Protein AF-A0A060YV82-F1 (afdb_monomer)

Radius of gyration: 26.13 Å; Cα contacts (8 Å, |Δi|>4): 133; chains: 1; bounding box: 34×72×114 Å

Structure (mmCIF, N/CA/C/O backbone):
data_AF-A0A060YV82-F1
#
_entry.id   AF-A0A060YV82-F1
#
loop_
_atom_site.group_PDB
_atom_site.id
_atom_site.type_symbol
_atom_site.label_atom_id
_atom_site.label_alt_id
_atom_site.label_comp_id
_atom_site.label_asym_id
_atom_site.label_entity_id
_atom_site.label_seq_id
_atom_site.pdbx_PDB_ins_code
_atom_site.Cartn_x
_atom_site.Cartn_y
_atom_site.Cartn_z
_atom_site.occupancy
_atom_site.B_iso_or_equiv
_atom_site.auth_seq_id
_atom_site.auth_comp_id
_atom_site.auth_asym_id
_atom_site.auth_atom_id
_atom_site.pdbx_PDB_model_num
ATOM 1 N N . THR A 1 1 ? -8.211 1.443 68.848 1.00 38.50 1 THR A N 1
ATOM 2 C CA . THR A 1 1 ? -7.419 1.007 67.686 1.00 38.50 1 THR A CA 1
ATOM 3 C C . THR A 1 1 ? -8.422 0.581 66.649 1.00 38.50 1 THR A C 1
ATOM 5 O O . THR A 1 1 ? -9.062 -0.439 66.841 1.00 38.50 1 THR A O 1
ATOM 8 N N . GLU A 1 2 ? -8.699 1.459 65.693 1.00 41.16 2 GLU A N 1
ATOM 9 C CA . GLU A 1 2 ? -9.772 1.312 64.707 1.00 41.16 2 GLU A CA 1
ATOM 10 C C . GLU A 1 2 ? -9.089 1.335 63.337 1.00 41.16 2 GLU A C 1
ATOM 12 O O . GLU A 1 2 ? -8.518 2.349 62.942 1.00 41.16 2 GLU A O 1
ATOM 17 N N . GLU A 1 3 ? -9.013 0.170 62.697 1.00 48.97 3 GLU A N 1
ATOM 18 C CA . GLU A 1 3 ? -8.462 -0.014 61.352 1.00 48.97 3 GLU A CA 1
ATOM 19 C C . GLU A 1 3 ? -9.619 0.070 60.343 1.00 48.97 3 GLU A C 1
ATOM 21 O O . GLU A 1 3 ? -10.612 -0.638 60.528 1.00 48.97 3 GLU A O 1
ATOM 26 N N . PRO A 1 4 ? -9.548 0.909 59.291 1.00 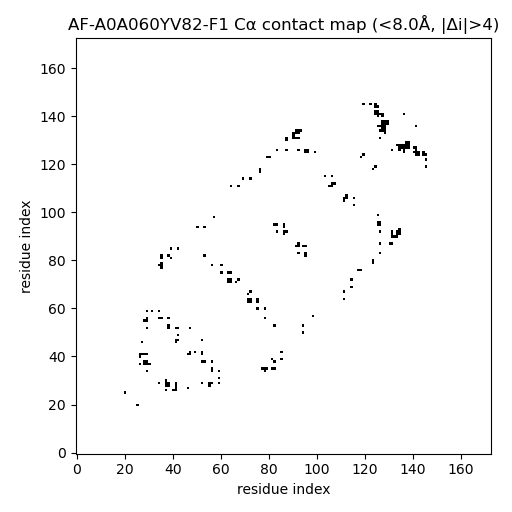48.66 4 PRO A N 1
ATOM 27 C CA . PRO A 1 4 ? -10.628 1.005 58.323 1.00 48.66 4 PRO A CA 1
ATOM 28 C C . PRO A 1 4 ? -10.460 0.008 57.165 1.00 48.66 4 PRO A C 1
ATOM 30 O O . PRO A 1 4 ? -9.455 -0.008 56.457 1.00 48.66 4 PRO A O 1
ATOM 33 N N . ASP A 1 5 ? -11.506 -0.799 56.996 1.00 45.31 5 ASP A N 1
ATOM 34 C CA . ASP A 1 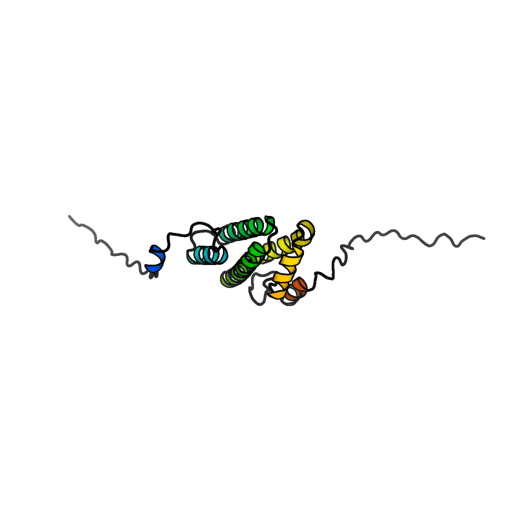5 ? -12.110 -1.321 55.765 1.00 45.31 5 ASP A CA 1
ATOM 35 C C . ASP A 1 5 ? -11.320 -1.188 54.443 1.00 45.31 5 ASP A C 1
ATOM 37 O O . ASP A 1 5 ? -11.336 -0.162 53.754 1.00 45.31 5 ASP A O 1
ATOM 41 N N . ALA A 1 6 ? -10.732 -2.305 54.006 1.00 48.28 6 ALA A N 1
ATOM 42 C CA . ALA A 1 6 ? -10.259 -2.487 52.639 1.00 48.28 6 ALA A CA 1
ATOM 43 C C . ALA A 1 6 ? -11.451 -2.739 51.692 1.00 48.28 6 ALA A C 1
ATOM 45 O O . ALA A 1 6 ? -11.898 -3.873 51.498 1.00 48.28 6 ALA A O 1
ATOM 46 N N . LYS A 1 7 ? -11.960 -1.668 51.069 1.00 55.47 7 LYS A N 1
ATOM 47 C CA . LYS A 1 7 ? -12.899 -1.751 49.939 1.00 55.47 7 LYS A CA 1
ATOM 48 C C . LYS A 1 7 ? -12.248 -2.503 48.773 1.00 55.47 7 LYS A C 1
ATOM 50 O O . LYS A 1 7 ? -11.360 -1.985 48.102 1.00 55.47 7 LYS A O 1
ATOM 55 N N . LYS A 1 8 ? -12.726 -3.723 48.513 1.00 50.25 8 LYS A N 1
ATOM 56 C CA . LYS A 1 8 ? -12.417 -4.504 47.308 1.00 50.25 8 LYS A CA 1
ATOM 57 C C . LYS A 1 8 ? -12.919 -3.756 46.069 1.00 50.25 8 LYS A C 1
ATOM 59 O O . LYS A 1 8 ? -14.127 -3.650 45.862 1.00 50.25 8 LYS A O 1
ATOM 64 N N . ALA A 1 9 ? -11.995 -3.264 45.249 1.00 44.75 9 ALA A N 1
ATOM 65 C CA . ALA A 1 9 ? -12.288 -2.824 43.894 1.00 44.75 9 ALA A CA 1
ATOM 66 C C . ALA A 1 9 ? -12.594 -4.061 43.035 1.00 44.75 9 ALA A C 1
ATOM 68 O O . ALA A 1 9 ? -11.739 -4.924 42.846 1.00 44.75 9 ALA A O 1
ATOM 69 N N . LYS A 1 10 ? -13.837 -4.161 42.559 1.00 49.59 10 LYS A N 1
ATOM 70 C CA . LYS A 1 10 ? -14.191 -4.999 41.414 1.00 49.59 10 LYS A CA 1
ATOM 71 C C . LYS A 1 10 ? -13.698 -4.263 40.172 1.00 49.59 10 LYS A C 1
ATOM 73 O O . LYS A 1 10 ? -14.306 -3.265 39.797 1.00 49.59 10 LYS A O 1
ATOM 78 N N . VAL A 1 11 ? -12.588 -4.712 39.598 1.00 44.72 11 VAL A N 1
ATOM 79 C CA . VAL A 1 11 ? -12.236 -4.381 38.216 1.00 44.72 11 VAL A CA 1
ATOM 80 C C . VAL A 1 11 ? -12.749 -5.544 37.385 1.00 44.72 11 VAL A C 1
ATOM 82 O O . VAL A 1 11 ? -12.206 -6.645 37.415 1.00 44.72 11 VAL A O 1
ATOM 85 N N . ASP A 1 12 ? -13.909 -5.288 36.801 1.00 44.28 12 ASP A N 1
ATOM 86 C CA . ASP A 1 12 ? -14.558 -6.076 35.770 1.00 44.28 12 ASP A CA 1
ATOM 87 C C . ASP A 1 12 ? -13.980 -5.549 34.452 1.00 44.28 12 ASP A C 1
ATOM 89 O O . ASP A 1 12 ? -14.428 -4.533 33.930 1.00 44.28 12 ASP A O 1
ATOM 93 N N . GLU A 1 13 ? -12.884 -6.150 34.000 1.00 46.88 13 GLU A N 1
ATOM 94 C CA . GLU A 1 13 ? -12.371 -5.968 32.646 1.00 46.88 13 GLU A CA 1
ATOM 95 C C . GLU A 1 13 ? -12.144 -7.372 32.097 1.00 46.88 13 GLU A C 1
ATOM 97 O O . GLU A 1 13 ? -11.142 -8.033 32.371 1.00 46.88 13 GLU A O 1
ATOM 102 N N . GLU A 1 14 ? -13.156 -7.857 31.381 1.00 45.12 14 GLU A N 1
ATOM 103 C CA . GLU A 1 14 ? -13.083 -9.011 30.492 1.00 45.12 14 GLU A CA 1
ATOM 104 C C . GLU A 1 14 ? -12.138 -8.675 29.323 1.00 45.12 14 GLU A C 1
ATOM 106 O O . GLU A 1 14 ? -12.543 -8.514 28.174 1.00 45.12 14 GLU A O 1
ATOM 111 N N . GLU A 1 15 ? -10.849 -8.513 29.617 1.00 53.00 15 GLU A N 1
ATOM 112 C CA . GLU A 1 15 ? -9.813 -8.617 28.603 1.00 53.00 15 GLU A CA 1
ATOM 113 C C . GLU A 1 15 ? -9.645 -10.109 28.305 1.00 53.00 15 GLU A C 1
ATOM 115 O O . GLU A 1 15 ? -9.013 -10.856 29.054 1.00 53.00 15 GLU A O 1
ATOM 120 N N . ASP A 1 16 ? -10.281 -10.550 27.220 1.00 46.56 16 ASP A N 1
ATOM 121 C CA . ASP A 1 16 ? -10.124 -11.865 26.596 1.00 46.56 16 ASP A CA 1
ATOM 122 C C . ASP A 1 16 ? -8.659 -12.058 26.139 1.00 46.56 16 ASP A C 1
ATOM 124 O O . ASP A 1 16 ? -8.313 -12.014 24.954 1.00 46.56 16 ASP A O 1
ATOM 128 N N . PHE A 1 17 ? -7.746 -12.243 27.096 1.00 47.03 17 PHE A N 1
ATOM 129 C CA . PHE A 1 17 ? -6.367 -12.634 26.842 1.00 47.03 17 PHE A CA 1
ATOM 130 C C . PHE A 1 17 ? -6.366 -14.092 26.395 1.00 47.03 17 PHE A C 1
ATOM 132 O O . PHE A 1 17 ? -6.269 -15.032 27.187 1.00 47.03 17 PHE A O 1
ATOM 139 N N . ASN A 1 18 ? -6.492 -14.283 25.087 1.00 56.88 18 ASN A N 1
ATOM 140 C CA . ASN A 1 18 ? -6.363 -15.585 24.464 1.00 56.88 18 ASN A CA 1
ATOM 141 C C . ASN A 1 18 ? -4.928 -16.094 24.691 1.00 56.88 18 ASN A C 1
ATOM 143 O O . ASN A 1 18 ? -3.985 -15.632 24.056 1.00 56.88 18 ASN A O 1
ATOM 147 N N . LEU A 1 19 ? -4.748 -17.059 25.599 1.00 49.22 19 LEU A N 1
ATOM 148 C CA . LEU A 1 19 ? -3.452 -17.684 25.918 1.00 49.22 19 LEU A CA 1
ATOM 149 C C . LEU A 1 19 ? -2.750 -18.283 24.676 1.00 49.22 19 LEU A C 1
ATOM 151 O O . LEU A 1 19 ? -1.540 -18.495 24.697 1.00 49.22 19 LEU A O 1
ATOM 155 N N . ALA A 1 20 ? -3.483 -18.497 23.576 1.00 52.06 20 ALA A N 1
ATOM 156 C CA . ALA A 1 20 ? -2.936 -18.881 22.276 1.00 52.06 20 ALA A CA 1
ATOM 157 C C . ALA A 1 20 ? -2.008 -17.814 21.646 1.00 52.06 20 ALA A C 1
ATOM 159 O O . ALA A 1 20 ? -1.102 -18.179 20.898 1.00 52.06 20 ALA A O 1
ATOM 160 N N . ASP A 1 21 ? -2.171 -16.528 21.983 1.00 51.81 21 ASP A N 1
ATOM 161 C CA . ASP A 1 21 ? -1.297 -15.437 21.514 1.00 51.81 21 ASP A CA 1
ATOM 162 C C . ASP A 1 21 ? 0.058 -15.391 22.259 1.00 51.81 21 ASP A C 1
ATOM 164 O O . ASP A 1 21 ? 0.988 -14.732 21.807 1.00 51.81 21 ASP A O 1
ATOM 168 N N . ILE A 1 22 ? 0.226 -16.115 23.377 1.00 54.53 22 ILE A N 1
ATOM 169 C CA . ILE A 1 22 ? 1.490 -16.122 24.147 1.00 54.53 22 ILE A CA 1
ATOM 170 C C . ILE A 1 22 ? 2.534 -17.073 23.529 1.00 54.53 22 ILE A C 1
ATOM 172 O O . ILE A 1 22 ? 3.737 -16.904 23.736 1.00 54.53 22 ILE A O 1
ATOM 176 N N . THR A 1 23 ? 2.101 -18.064 22.744 1.00 49.94 23 THR A N 1
ATOM 177 C CA . THR A 1 23 ? 2.997 -19.049 22.110 1.00 49.94 23 THR A CA 1
ATOM 178 C C . THR A 1 23 ? 3.539 -18.624 20.744 1.00 49.94 23 THR A C 1
ATOM 180 O O . THR A 1 23 ? 4.545 -19.174 20.296 1.00 49.94 23 THR A O 1
ATOM 183 N N . GLU A 1 24 ? 2.930 -17.629 20.100 1.00 54.75 24 GLU A N 1
ATOM 184 C CA . GLU A 1 24 ? 3.446 -17.006 18.880 1.00 54.75 24 GLU A CA 1
ATOM 185 C C . GLU A 1 24 ? 4.195 -15.742 19.308 1.00 54.75 24 GLU A C 1
ATOM 187 O O . GLU A 1 24 ? 3.576 -14.727 19.600 1.00 54.75 24 GLU A O 1
ATOM 192 N N . GLY A 1 25 ? 5.521 -15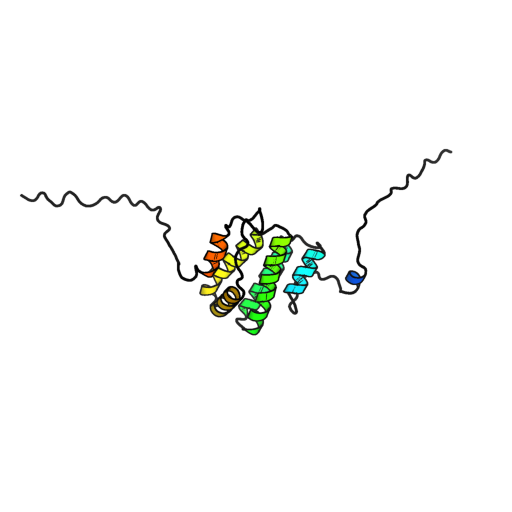.838 19.477 1.00 54.47 25 GLY A N 1
ATOM 193 C CA . GLY A 1 25 ? 6.346 -14.762 20.039 1.00 54.47 25 GLY A CA 1
ATOM 194 C C . GLY A 1 25 ? 5.928 -13.379 19.533 1.00 54.47 25 GLY A C 1
ATOM 195 O O . GLY A 1 25 ? 5.759 -13.200 18.330 1.00 54.47 25 GLY A O 1
ATOM 196 N N . SER A 1 26 ? 5.724 -12.438 20.464 1.00 60.28 26 SER A N 1
ATOM 197 C CA . SER A 1 26 ? 5.128 -11.126 20.187 1.00 60.28 26 SER A CA 1
ATOM 198 C C . SER A 1 26 ? 5.763 -10.483 18.951 1.00 60.28 26 SER A C 1
ATOM 200 O O . SER A 1 26 ? 6.941 -10.116 18.964 1.00 60.28 26 SER A O 1
ATOM 202 N N . ILE A 1 27 ? 5.001 -10.423 17.856 1.00 64.06 27 ILE A N 1
ATOM 203 C CA . ILE A 1 27 ? 5.445 -9.832 16.597 1.00 64.06 27 ILE A CA 1
ATOM 204 C C . ILE A 1 27 ? 5.538 -8.329 16.833 1.00 64.06 27 ILE A C 1
ATOM 206 O O . ILE A 1 27 ? 4.529 -7.660 17.011 1.00 64.06 27 ILE A O 1
ATOM 210 N N . THR A 1 28 ? 6.754 -7.792 16.859 1.00 69.25 28 THR A N 1
ATOM 211 C CA . THR A 1 28 ? 7.002 -6.360 17.099 1.00 69.25 28 THR A CA 1
ATOM 212 C C . THR A 1 28 ? 7.252 -5.570 15.816 1.00 69.25 28 THR A C 1
ATOM 214 O O . THR A 1 28 ? 7.266 -4.341 15.852 1.00 69.25 28 THR A O 1
ATOM 217 N N . GLN A 1 29 ? 7.442 -6.253 14.681 1.00 73.50 29 GLN A N 1
ATOM 218 C CA . GLN A 1 29 ? 7.750 -5.626 13.397 1.00 73.50 29 GLN A CA 1
ATOM 219 C C . GLN A 1 29 ? 7.243 -6.460 12.215 1.00 73.50 29 GLN A C 1
ATOM 221 O O . GLN A 1 29 ? 7.223 -7.688 12.280 1.00 73.50 29 GLN A O 1
ATOM 226 N N . VAL A 1 30 ? 6.905 -5.794 11.105 1.00 75.81 30 VAL A N 1
ATOM 227 C CA . VAL A 1 30 ? 6.593 -6.456 9.828 1.00 75.81 30 VAL A CA 1
ATOM 228 C C . VAL A 1 30 ? 7.833 -7.180 9.290 1.00 75.81 30 VAL A C 1
ATOM 230 O O . VAL A 1 30 ? 8.861 -6.564 8.980 1.00 75.81 30 VAL A O 1
ATOM 233 N N . 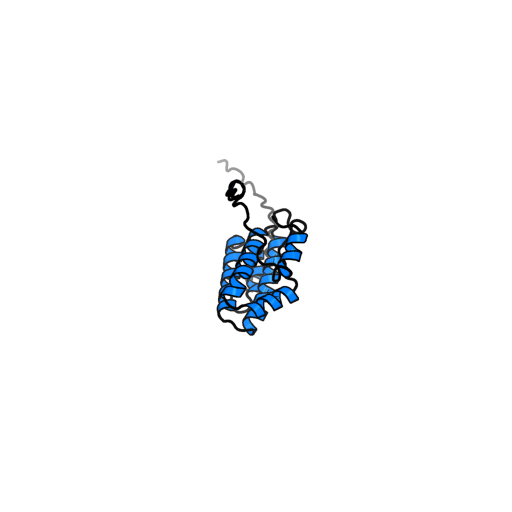GLY A 1 31 ? 7.738 -8.502 9.181 1.00 72.50 31 GLY A N 1
ATOM 234 C CA . GLY A 1 31 ? 8.810 -9.387 8.769 1.00 72.50 31 GLY A CA 1
ATOM 235 C C . GLY A 1 31 ? 8.962 -9.526 7.256 1.00 72.50 31 GLY A C 1
ATOM 236 O O . GLY A 1 31 ? 8.241 -8.971 6.427 1.00 72.50 31 GLY A O 1
ATOM 237 N N . SER A 1 32 ? 9.985 -10.289 6.874 1.00 69.31 32 SER A N 1
ATOM 238 C CA . SER A 1 32 ? 10.342 -10.526 5.468 1.00 69.31 32 SER A CA 1
ATOM 239 C C . SER A 1 32 ? 9.673 -11.759 4.859 1.00 69.31 32 SER A C 1
ATOM 241 O O . SER A 1 32 ? 9.719 -11.928 3.640 1.00 69.31 32 SER A O 1
ATOM 243 N N . VAL A 1 33 ? 9.122 -12.634 5.706 1.00 73.44 33 VAL A N 1
ATOM 244 C CA . VAL A 1 33 ? 8.598 -13.949 5.321 1.00 73.44 33 VAL A CA 1
ATOM 245 C C . VAL A 1 33 ? 7.140 -13.832 4.894 1.00 73.44 33 VAL A C 1
ATOM 247 O O . VAL A 1 33 ? 6.829 -14.207 3.764 1.00 73.44 33 VAL A O 1
ATOM 250 N N . ASP A 1 34 ? 6.295 -13.252 5.751 1.00 80.25 34 ASP A N 1
ATOM 251 C CA . ASP A 1 34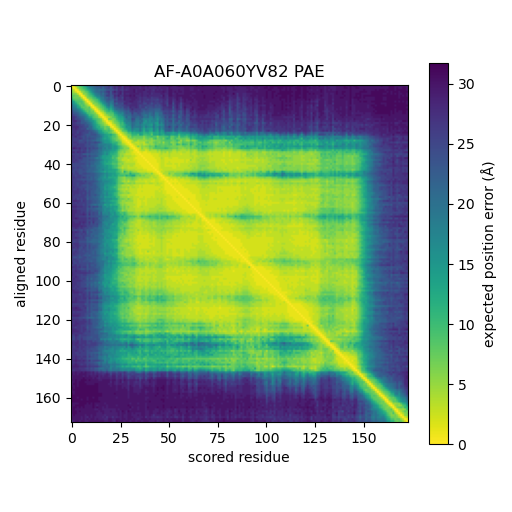 ? 4.877 -13.000 5.479 1.00 80.25 34 ASP A CA 1
ATOM 252 C C . ASP A 1 34 ? 4.439 -11.616 6.012 1.00 80.25 34 ASP A C 1
ATOM 254 O O . ASP A 1 34 ? 3.799 -11.502 7.060 1.00 80.25 34 ASP A O 1
ATOM 258 N N . PRO A 1 35 ? 4.808 -10.537 5.297 1.00 85.31 35 PRO A N 1
ATOM 259 C CA . PRO A 1 35 ? 4.528 -9.174 5.741 1.00 85.31 35 PRO A CA 1
ATOM 260 C C . PRO A 1 35 ? 3.031 -8.861 5.898 1.00 85.31 35 PRO A C 1
ATOM 262 O O . PRO A 1 35 ? 2.669 -8.030 6.730 1.00 85.31 35 PRO A O 1
ATOM 265 N N . ALA A 1 36 ? 2.157 -9.524 5.134 1.00 87.25 36 ALA A N 1
ATOM 266 C CA . ALA A 1 36 ? 0.710 -9.343 5.231 1.00 87.25 36 ALA A CA 1
ATOM 267 C C . ALA A 1 36 ? 0.172 -9.880 6.565 1.00 87.25 36 ALA A C 1
ATOM 269 O O . ALA A 1 36 ? -0.579 -9.196 7.269 1.00 87.25 36 ALA A O 1
ATOM 270 N N . ARG A 1 37 ? 0.601 -11.089 6.943 1.00 86.06 37 ARG A N 1
ATOM 271 C CA . ARG A 1 37 ? 0.234 -11.699 8.220 1.00 86.06 37 ARG A CA 1
ATOM 272 C C . ARG A 1 37 ? 0.763 -10.889 9.400 1.00 86.06 37 ARG A C 1
ATOM 274 O O . ARG A 1 37 ? -0.005 -10.599 10.314 1.00 86.06 37 ARG A O 1
ATOM 281 N N . ASP A 1 38 ? 2.032 -10.490 9.356 1.00 86.12 38 ASP A N 1
ATOM 282 C CA . ASP A 1 38 ? 2.662 -9.732 10.442 1.00 86.12 38 ASP A CA 1
ATOM 283 C C . ASP A 1 38 ? 1.942 -8.396 10.681 1.00 86.12 38 ASP A C 1
ATOM 285 O O . ASP A 1 38 ? 1.655 -8.031 11.821 1.00 86.12 38 ASP A O 1
ATOM 289 N N . PHE A 1 39 ? 1.563 -7.700 9.605 1.00 87.50 39 PHE A N 1
ATOM 290 C CA . PHE A 1 39 ? 0.779 -6.467 9.674 1.00 87.50 39 PHE A CA 1
ATOM 291 C C . PHE A 1 39 ? -0.584 -6.667 10.347 1.00 87.50 39 PHE A C 1
ATOM 293 O O . PHE A 1 39 ? -0.962 -5.898 11.232 1.00 87.50 39 PHE A O 1
ATOM 300 N N . ARG A 1 40 ? -1.311 -7.728 9.975 1.00 86.44 40 ARG A N 1
ATOM 301 C CA . ARG A 1 40 ? -2.608 -8.051 10.584 1.00 86.44 40 ARG A CA 1
ATOM 302 C C . ARG A 1 40 ? -2.471 -8.367 12.073 1.00 86.44 40 ARG A C 1
ATOM 304 O O . ARG A 1 40 ? -3.297 -7.923 12.872 1.00 86.44 40 ARG A O 1
ATOM 311 N N . THR A 1 41 ? -1.431 -9.107 12.452 1.00 85.19 41 THR A N 1
ATOM 312 C CA . THR A 1 41 ? -1.155 -9.418 13.858 1.00 85.19 41 THR A CA 1
ATOM 313 C C . THR A 1 41 ? -0.848 -8.150 14.651 1.00 85.19 41 THR A C 1
ATOM 315 O O . THR A 1 41 ? -1.445 -7.950 15.705 1.00 85.19 41 THR A O 1
ATOM 318 N N . LEU A 1 42 ? -0.010 -7.251 14.124 1.00 85.12 42 LEU A N 1
ATOM 319 C CA . LEU A 1 42 ? 0.327 -5.980 14.778 1.00 85.12 42 LEU A CA 1
ATOM 320 C C . LEU A 1 42 ? -0.903 -5.096 15.026 1.00 85.12 42 LEU A C 1
ATOM 322 O O . LEU A 1 42 ? -1.058 -4.540 16.114 1.00 85.12 42 LEU A O 1
ATOM 326 N N . ILE A 1 43 ? -1.813 -5.003 14.051 1.00 85.69 43 ILE A N 1
ATOM 327 C CA . ILE A 1 43 ? -3.060 -4.240 14.210 1.00 85.69 43 ILE A CA 1
ATOM 328 C C . ILE A 1 43 ? -3.954 -4.864 15.278 1.00 85.69 43 ILE A C 1
ATOM 330 O O . ILE A 1 43 ? -4.511 -4.147 16.110 1.00 85.69 43 ILE A O 1
ATOM 334 N N . ARG A 1 44 ? -4.073 -6.197 15.290 1.00 84.88 44 ARG A N 1
ATOM 335 C CA . ARG A 1 44 ? -4.872 -6.913 16.291 1.00 84.88 44 ARG A CA 1
ATOM 336 C C . ARG A 1 44 ? -4.300 -6.756 17.699 1.00 84.88 44 ARG A C 1
ATOM 338 O O . ARG A 1 44 ? -5.069 -6.585 18.639 1.00 84.88 44 ARG A O 1
ATOM 345 N N . GLN A 1 45 ? -2.976 -6.791 17.835 1.00 81.00 45 GLN A N 1
ATOM 346 C CA . GLN A 1 45 ? -2.287 -6.606 19.112 1.00 81.00 45 GLN A CA 1
ATOM 347 C C . GLN A 1 45 ? -2.391 -5.170 19.639 1.00 81.00 45 GLN A C 1
ATOM 349 O O . GLN A 1 45 ? -2.213 -4.966 20.836 1.00 81.00 45 GLN A O 1
ATOM 354 N N . LYS A 1 46 ? -2.665 -4.181 18.770 1.00 77.06 46 LYS A N 1
ATOM 355 C CA . LYS A 1 46 ? -2.704 -2.745 19.109 1.00 77.06 46 LYS A CA 1
ATOM 356 C C . LYS A 1 46 ? -1.451 -2.272 19.860 1.00 77.06 46 LYS A C 1
ATOM 358 O O . LYS A 1 46 ? -1.506 -1.324 20.640 1.00 77.06 46 LYS A O 1
ATOM 363 N N . SER A 1 47 ? -0.318 -2.935 19.627 1.00 76.19 47 SER A N 1
ATOM 364 C CA . SER A 1 47 ? 0.947 -2.641 20.304 1.00 76.19 47 SER A CA 1
ATOM 365 C C . SER A 1 47 ? 1.555 -1.316 19.841 1.00 76.19 47 SER A C 1
ATOM 367 O O . SER A 1 47 ? 2.261 -0.661 20.604 1.00 76.19 47 SER A O 1
ATOM 369 N N . LEU A 1 48 ? 1.257 -0.912 18.602 1.00 82.94 48 LEU A N 1
ATOM 370 C CA . LEU A 1 48 ? 1.738 0.303 17.954 1.00 82.94 48 LEU A CA 1
ATOM 371 C C . LEU A 1 48 ? 0.571 1.083 17.328 1.00 82.94 48 LEU A C 1
ATOM 373 O O . LEU A 1 48 ? -0.440 0.483 16.944 1.00 82.94 48 LEU A O 1
ATOM 377 N N . PRO A 1 49 ? 0.693 2.416 17.183 1.00 87.94 49 PRO A N 1
ATOM 378 C CA . PRO A 1 49 ? -0.321 3.213 16.507 1.00 87.94 49 PRO A CA 1
ATOM 379 C C . PRO A 1 49 ? -0.440 2.796 15.036 1.00 87.94 49 PRO A C 1
ATOM 381 O O . PRO A 1 49 ? 0.561 2.564 14.359 1.00 87.94 49 PRO A O 1
ATOM 384 N N . PHE A 1 50 ? -1.672 2.754 14.517 1.00 87.31 50 PHE A N 1
ATOM 385 C CA . PHE A 1 50 ? -1.972 2.271 13.161 1.00 87.31 50 PHE A CA 1
ATOM 386 C C . PHE A 1 50 ? -1.082 2.902 12.081 1.00 87.31 50 PHE A C 1
ATOM 388 O O . PHE A 1 50 ? -0.567 2.193 11.220 1.00 87.31 50 PHE A O 1
ATOM 395 N N . GLY A 1 51 ? -0.839 4.214 12.162 1.00 87.62 51 GLY A N 1
ATOM 396 C CA . GLY A 1 51 ? 0.026 4.922 11.219 1.00 87.62 51 GLY A CA 1
ATOM 397 C C . GLY A 1 51 ? 1.465 4.394 11.189 1.00 87.62 51 GLY A C 1
ATOM 398 O O . GLY A 1 51 ? 2.022 4.234 10.105 1.00 87.62 51 GLY A O 1
ATOM 399 N N . GLU A 1 52 ? 2.051 4.045 12.339 1.00 89.44 52 GLU A N 1
ATOM 400 C CA . GLU A 1 52 ? 3.397 3.454 12.385 1.00 89.44 52 GLU A CA 1
ATOM 401 C C . GLU A 1 52 ? 3.418 2.051 11.782 1.00 89.44 52 GLU A C 1
ATOM 403 O O . GLU A 1 52 ? 4.319 1.721 11.012 1.00 89.44 52 GLU A O 1
ATOM 408 N N . VAL A 1 53 ? 2.399 1.235 12.062 1.00 89.81 53 VAL A N 1
ATOM 409 C CA . VAL A 1 53 ? 2.280 -0.100 11.459 1.00 89.81 53 VAL A CA 1
ATOM 410 C C . VAL A 1 53 ? 2.147 0.015 9.931 1.00 89.81 53 VAL A C 1
ATOM 412 O O . VAL A 1 53 ? 2.799 -0.722 9.188 1.00 89.81 53 VAL A O 1
ATOM 415 N N . CYS A 1 54 ? 1.371 0.988 9.441 1.00 90.88 54 CYS A N 1
ATOM 416 C CA . CYS A 1 54 ? 1.254 1.283 8.011 1.00 90.88 54 CYS A CA 1
ATOM 417 C C . CYS A 1 54 ? 2.598 1.702 7.406 1.00 90.88 54 CYS A C 1
ATOM 419 O O . CYS A 1 54 ? 2.960 1.235 6.326 1.00 90.88 54 CYS A O 1
ATOM 421 N N . GLN A 1 55 ? 3.367 2.549 8.094 1.00 90.75 55 GLN A N 1
ATOM 422 C CA . GLN A 1 55 ? 4.706 2.954 7.653 1.00 90.75 55 GLN A CA 1
ATOM 423 C C . GLN A 1 55 ? 5.673 1.768 7.572 1.00 90.75 55 GLN A C 1
ATOM 425 O O . GLN A 1 55 ? 6.428 1.658 6.606 1.00 90.75 55 GLN A O 1
ATOM 430 N N . GLN A 1 56 ? 5.624 0.845 8.535 1.00 90.38 56 GLN A N 1
ATOM 431 C CA . GLN A 1 56 ? 6.429 -0.375 8.477 1.00 90.38 56 GLN A CA 1
ATOM 432 C C . GLN A 1 56 ? 6.059 -1.248 7.274 1.00 90.38 56 GLN A C 1
ATOM 434 O O . GLN A 1 56 ? 6.947 -1.684 6.537 1.00 90.38 56 GLN A O 1
ATOM 439 N N . LEU A 1 57 ? 4.761 -1.481 7.043 1.00 90.56 57 LEU A N 1
ATOM 440 C CA . LEU A 1 57 ? 4.299 -2.299 5.923 1.00 90.56 57 LEU A CA 1
ATOM 441 C C . LEU A 1 57 ? 4.668 -1.667 4.579 1.00 90.56 57 LEU A C 1
ATOM 443 O O . LEU A 1 57 ? 5.253 -2.329 3.725 1.00 90.56 57 LEU A O 1
ATOM 447 N N . THR A 1 58 ? 4.358 -0.384 4.399 1.00 91.62 58 THR A N 1
ATOM 448 C CA . THR A 1 58 ? 4.674 0.356 3.169 1.00 91.62 58 THR A CA 1
ATOM 449 C C . THR A 1 58 ? 6.174 0.391 2.914 1.00 91.62 58 THR A C 1
ATOM 451 O O . THR A 1 58 ? 6.604 0.037 1.821 1.00 91.62 58 THR A O 1
ATOM 454 N N . GLY A 1 59 ? 6.994 0.678 3.927 1.00 90.38 59 GLY A N 1
ATOM 455 C CA . GLY A 1 59 ? 8.450 0.596 3.817 1.00 90.38 59 GLY A CA 1
ATOM 456 C C . GLY A 1 59 ? 8.932 -0.795 3.394 1.00 90.38 59 GLY A C 1
ATOM 457 O O . GLY A 1 59 ? 9.835 -0.919 2.562 1.00 90.38 59 GLY A O 1
ATOM 458 N N . ARG A 1 60 ? 8.296 -1.859 3.900 1.00 90.19 60 ARG A N 1
ATOM 459 C CA . ARG A 1 60 ? 8.613 -3.233 3.504 1.00 90.19 60 ARG A CA 1
ATOM 460 C C . ARG A 1 60 ? 8.211 -3.532 2.059 1.00 90.19 60 ARG A C 1
ATOM 462 O O . ARG A 1 60 ? 9.004 -4.135 1.335 1.00 90.19 60 ARG A O 1
ATOM 469 N N . ILE A 1 61 ? 7.034 -3.086 1.622 1.00 90.50 61 ILE A N 1
ATOM 470 C CA . ILE A 1 61 ? 6.584 -3.203 0.228 1.00 90.50 61 ILE A CA 1
ATOM 471 C C . ILE A 1 61 ? 7.560 -2.466 -0.695 1.00 90.50 61 ILE A C 1
ATOM 473 O O . ILE A 1 61 ? 8.037 -3.049 -1.662 1.00 90.50 61 ILE A O 1
ATOM 477 N N . GLU A 1 62 ? 7.944 -1.231 -0.370 1.00 90.56 62 GLU A N 1
ATOM 478 C CA . GLU A 1 62 ? 8.902 -0.441 -1.153 1.00 90.56 62 GLU A CA 1
ATOM 479 C C . GLU A 1 62 ? 10.255 -1.154 -1.312 1.00 90.56 62 GLU A C 1
ATOM 481 O O . GLU A 1 62 ? 10.813 -1.197 -2.411 1.00 90.56 62 GLU A O 1
ATOM 486 N N . GLN A 1 63 ? 10.766 -1.773 -0.242 1.00 89.69 63 GLN A N 1
ATOM 487 C CA . GLN A 1 63 ? 11.987 -2.585 -0.302 1.00 89.69 63 GLN A CA 1
ATOM 488 C C . GLN A 1 63 ? 11.833 -3.787 -1.242 1.00 89.69 63 GLN A C 1
ATOM 490 O O . GLN A 1 63 ? 12.729 -4.075 -2.038 1.00 89.69 63 GLN A O 1
ATOM 495 N N . LEU A 1 64 ? 10.702 -4.491 -1.174 1.00 88.88 64 LEU A N 1
ATOM 496 C CA . LEU A 1 64 ? 10.409 -5.629 -2.047 1.00 88.88 64 LEU A CA 1
ATOM 497 C C . LEU A 1 64 ? 10.286 -5.193 -3.515 1.00 88.88 64 LEU A C 1
ATOM 499 O O . LEU A 1 64 ? 10.880 -5.822 -4.392 1.00 88.88 64 LEU A O 1
ATOM 503 N N . LEU A 1 65 ? 9.608 -4.075 -3.780 1.00 88.81 65 LEU A N 1
ATOM 504 C CA . LEU A 1 65 ? 9.462 -3.499 -5.118 1.00 88.81 65 LEU A CA 1
ATOM 505 C C . LEU A 1 65 ? 10.795 -3.007 -5.696 1.00 88.81 65 LEU A C 1
ATOM 507 O O . LEU A 1 65 ? 11.031 -3.145 -6.898 1.00 88.81 65 LEU A O 1
ATOM 511 N N . GLY A 1 66 ? 11.696 -2.497 -4.851 1.00 87.12 66 GLY A N 1
ATOM 512 C CA . GLY A 1 66 ? 13.037 -2.058 -5.246 1.00 87.12 66 GLY A CA 1
ATOM 513 C C . GLY A 1 66 ? 13.903 -3.165 -5.858 1.00 87.12 66 GLY A C 1
ATOM 514 O O . GLY A 1 66 ? 14.768 -2.875 -6.680 1.00 87.12 66 GLY A O 1
ATOM 515 N N . ASN A 1 67 ? 13.633 -4.433 -5.532 1.00 87.44 67 ASN A N 1
ATOM 516 C CA . ASN A 1 67 ? 14.348 -5.582 -6.096 1.00 87.44 67 ASN A CA 1
ATOM 517 C C . ASN A 1 67 ? 13.940 -5.917 -7.542 1.00 87.44 67 ASN A C 1
ATOM 519 O O . ASN A 1 67 ? 14.598 -6.741 -8.172 1.00 87.44 67 ASN A O 1
ATOM 523 N N . LYS A 1 68 ? 12.853 -5.321 -8.054 1.00 84.69 68 LYS A N 1
ATOM 524 C CA . LYS A 1 68 ? 12.318 -5.538 -9.409 1.00 84.69 68 LYS A CA 1
ATOM 525 C C . LYS A 1 68 ? 12.224 -7.012 -9.827 1.00 84.69 68 LYS A C 1
ATOM 527 O O . LYS A 1 68 ? 12.650 -7.397 -10.911 1.00 84.69 68 LYS A O 1
ATOM 532 N N . ASN A 1 69 ? 11.700 -7.851 -8.935 1.00 87.31 69 ASN A N 1
ATOM 533 C CA . ASN A 1 69 ? 11.554 -9.284 -9.170 1.00 87.31 69 ASN A CA 1
ATOM 534 C C . ASN A 1 69 ? 10.087 -9.690 -9.021 1.00 87.31 69 ASN A C 1
ATOM 536 O O . ASN A 1 69 ? 9.456 -9.387 -8.006 1.00 87.31 69 ASN A O 1
ATOM 540 N N . MET A 1 70 ? 9.577 -10.439 -9.997 1.00 87.31 70 MET A N 1
ATOM 541 C CA . MET A 1 70 ? 8.189 -10.900 -10.038 1.00 87.31 70 MET A CA 1
ATOM 542 C C . MET A 1 70 ? 7.788 -11.714 -8.796 1.00 87.31 70 MET A C 1
ATOM 544 O O . MET A 1 70 ? 6.678 -11.564 -8.293 1.00 87.31 70 MET A O 1
ATOM 548 N N . ASN A 1 71 ? 8.708 -12.494 -8.217 1.00 87.56 71 ASN A N 1
ATOM 549 C CA . ASN A 1 71 ? 8.444 -13.248 -6.985 1.00 87.56 71 ASN A CA 1
ATOM 550 C C . ASN A 1 71 ? 8.150 -12.340 -5.784 1.00 87.56 71 ASN A C 1
ATOM 552 O O . ASN A 1 71 ? 7.442 -12.743 -4.864 1.00 87.56 71 ASN A O 1
ATOM 556 N N . TYR A 1 72 ? 8.709 -11.128 -5.765 1.00 88.44 72 TYR A N 1
ATOM 557 C CA . TYR A 1 72 ? 8.411 -10.143 -4.728 1.00 88.44 72 TYR A CA 1
ATOM 558 C C . TYR A 1 72 ? 7.128 -9.382 -5.035 1.00 88.44 72 TYR A C 1
ATOM 560 O O . TYR A 1 72 ? 6.364 -9.112 -4.116 1.00 88.44 72 TYR A O 1
ATOM 568 N N . TYR A 1 73 ? 6.841 -9.116 -6.308 1.00 89.38 73 TYR A N 1
ATOM 569 C CA . TYR A 1 73 ? 5.582 -8.503 -6.729 1.00 89.38 73 TYR A CA 1
ATOM 570 C C . TYR A 1 73 ? 4.373 -9.324 -6.278 1.00 89.38 73 TYR A C 1
ATOM 572 O O . TYR A 1 73 ? 3.496 -8.782 -5.613 1.00 89.38 73 TYR A O 1
ATOM 580 N N . ILE A 1 74 ? 4.395 -10.639 -6.516 1.00 88.88 74 ILE A N 1
ATOM 581 C CA . ILE A 1 74 ? 3.335 -11.569 -6.089 1.00 88.88 74 ILE A CA 1
ATOM 582 C C . ILE A 1 74 ? 3.138 -11.540 -4.564 1.00 88.88 74 ILE A C 1
ATOM 584 O O . ILE A 1 74 ? 2.021 -11.697 -4.087 1.00 88.88 74 ILE A O 1
ATOM 588 N N . LYS A 1 75 ? 4.199 -11.293 -3.782 1.00 87.19 75 LYS A N 1
ATOM 589 C CA . LYS A 1 75 ? 4.109 -11.146 -2.318 1.00 87.19 75 LYS A CA 1
ATOM 590 C C . LYS A 1 75 ? 3.573 -9.783 -1.880 1.00 87.19 75 LYS A C 1
ATOM 592 O O . LYS A 1 75 ? 2.951 -9.687 -0.827 1.00 87.19 75 LYS A O 1
ATOM 597 N N . CYS A 1 76 ? 3.808 -8.730 -2.659 1.00 89.62 76 CYS A N 1
ATOM 598 C CA . CYS A 1 76 ? 3.313 -7.390 -2.354 1.00 89.62 76 CYS A CA 1
ATOM 599 C C . CYS A 1 76 ? 1.796 -7.262 -2.561 1.00 89.62 76 CYS A C 1
ATOM 601 O O . CYS A 1 76 ? 1.161 -6.514 -1.822 1.00 89.62 76 CYS A O 1
ATOM 603 N N . ILE A 1 77 ? 1.208 -8.000 -3.511 1.00 90.75 77 ILE A N 1
ATOM 604 C CA . ILE A 1 77 ? -0.245 -7.994 -3.763 1.00 90.75 77 ILE A CA 1
ATOM 605 C C . ILE A 1 77 ? -1.067 -8.292 -2.490 1.00 90.75 77 ILE A C 1
ATOM 607 O O . ILE A 1 77 ? -1.835 -7.417 -2.080 1.00 90.75 77 ILE A O 1
ATOM 611 N N . PRO A 1 78 ? -0.876 -9.428 -1.784 1.00 90.44 78 PRO A N 1
ATOM 612 C CA . PRO A 1 78 ? -1.631 -9.723 -0.565 1.00 90.44 78 PRO A CA 1
ATOM 613 C C . PRO A 1 78 ? -1.336 -8.741 0.574 1.00 90.44 78 PRO A C 1
ATOM 615 O O . PRO A 1 78 ? -2.192 -8.514 1.429 1.00 90.44 78 PRO A O 1
ATOM 618 N N . CYS A 1 79 ? -0.159 -8.105 0.582 1.00 91.00 79 CYS A N 1
ATOM 619 C CA . CYS A 1 79 ? 0.147 -7.046 1.544 1.00 91.00 79 CYS A CA 1
ATOM 620 C C . CYS A 1 79 ? -0.740 -5.822 1.325 1.00 91.00 79 CYS A C 1
ATOM 622 O O . CYS A 1 79 ? -1.288 -5.288 2.283 1.00 91.00 79 CYS A O 1
ATOM 624 N N . ILE A 1 80 ? -0.904 -5.393 0.072 1.00 91.88 80 ILE A N 1
ATOM 625 C CA . ILE A 1 80 ? -1.749 -4.247 -0.285 1.00 91.88 80 ILE A CA 1
ATOM 626 C C . ILE A 1 80 ? -3.230 -4.581 -0.079 1.00 91.88 80 ILE A C 1
ATOM 628 O O . ILE A 1 80 ? -3.962 -3.742 0.440 1.00 91.88 80 ILE A O 1
ATOM 632 N N . GLN A 1 81 ? -3.658 -5.807 -0.398 1.00 91.25 81 GLN A N 1
ATOM 633 C CA . GLN A 1 81 ? -5.008 -6.300 -0.086 1.00 91.25 81 GLN A CA 1
ATOM 634 C C . GLN A 1 81 ? -5.296 -6.220 1.412 1.00 91.25 81 GLN A C 1
ATOM 636 O O . GLN A 1 81 ? -6.248 -5.564 1.831 1.00 91.25 81 GLN A O 1
ATOM 641 N N . THR A 1 82 ? -4.414 -6.803 2.225 1.00 90.75 82 THR A N 1
ATOM 642 C CA . THR A 1 82 ? -4.549 -6.771 3.685 1.00 90.75 82 THR A CA 1
ATOM 643 C C . THR A 1 82 ? -4.514 -5.334 4.201 1.00 90.75 82 THR A C 1
ATOM 645 O O . THR A 1 82 ? -5.3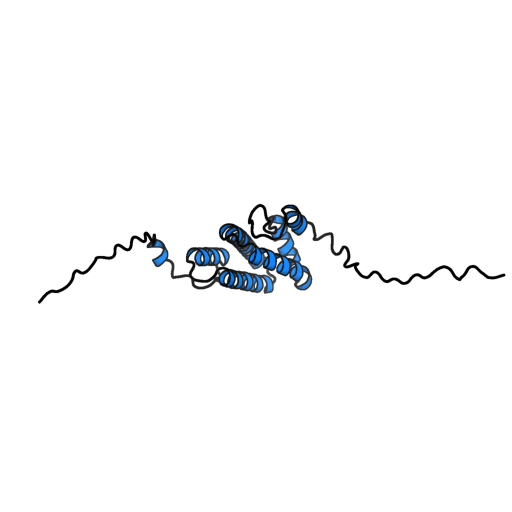03 -4.973 5.068 1.00 90.75 82 THR A O 1
ATOM 648 N N . PHE A 1 83 ? -3.651 -4.477 3.647 1.00 91.31 83 PHE A N 1
ATOM 649 C CA . PHE A 1 83 ? -3.601 -3.066 4.020 1.00 91.31 83 PHE A CA 1
ATOM 650 C C . PHE A 1 83 ? -4.943 -2.369 3.774 1.00 91.31 83 PHE A C 1
ATOM 652 O O . PHE A 1 83 ? -5.466 -1.714 4.674 1.00 91.31 83 PHE A O 1
ATOM 659 N N . ARG A 1 84 ? -5.544 -2.573 2.596 1.00 90.38 84 ARG A N 1
ATOM 660 C CA . ARG A 1 84 ? -6.865 -2.036 2.260 1.00 90.38 84 ARG A CA 1
ATOM 661 C C . ARG A 1 84 ? -7.928 -2.502 3.251 1.00 90.38 84 ARG A C 1
ATOM 663 O O . ARG A 1 84 ? -8.635 -1.675 3.817 1.00 90.38 84 ARG A O 1
ATOM 670 N N . GLU A 1 85 ? -8.025 -3.811 3.475 1.00 90.38 85 GLU A N 1
ATOM 671 C CA . GLU A 1 85 ? -9.006 -4.412 4.387 1.00 90.38 85 GLU A CA 1
ATOM 672 C C . GLU A 1 85 ? -8.888 -3.847 5.802 1.00 90.38 85 GLU A C 1
ATOM 674 O O . GLU A 1 85 ? -9.886 -3.467 6.412 1.00 90.38 85 GLU A O 1
ATOM 679 N N . GLN A 1 86 ? -7.663 -3.746 6.316 1.00 89.50 86 GLN A N 1
ATOM 680 C CA . GLN A 1 86 ? -7.420 -3.212 7.650 1.00 89.50 86 GLN A CA 1
ATOM 681 C C . GLN A 1 86 ? -7.704 -1.707 7.732 1.00 89.50 86 GLN A C 1
ATOM 683 O O . GLN A 1 86 ? -8.261 -1.253 8.726 1.00 89.50 86 GLN A O 1
ATOM 688 N N . SER A 1 87 ? -7.401 -0.933 6.686 1.00 89.25 87 SER A N 1
ATOM 689 C CA . SER A 1 87 ? -7.786 0.482 6.604 1.00 89.25 87 SER A CA 1
ATOM 690 C C . SER A 1 87 ? -9.302 0.679 6.647 1.00 89.25 87 SER A C 1
ATOM 692 O O . SER A 1 87 ? -9.773 1.584 7.339 1.00 89.25 87 SER A O 1
ATOM 694 N N . VAL A 1 88 ? -10.070 -0.179 5.967 1.00 88.25 88 VAL A N 1
ATOM 695 C CA . VAL A 1 88 ? -11.540 -0.171 6.047 1.00 88.25 88 VAL A CA 1
ATOM 696 C C . VAL A 1 88 ? -12.004 -0.554 7.451 1.00 88.25 88 VAL A C 1
ATOM 698 O O . VAL A 1 88 ? -12.830 0.140 8.034 1.00 88.25 88 VAL A O 1
ATOM 701 N N . GLN A 1 89 ? -11.426 -1.606 8.034 1.00 86.94 89 GLN A N 1
ATOM 702 C CA . GLN A 1 89 ? -11.792 -2.092 9.366 1.00 86.94 89 GLN A CA 1
ATOM 703 C C . GLN A 1 89 ? -11.522 -1.068 10.480 1.00 86.94 89 GLN A C 1
ATOM 705 O O . GLN A 1 89 ? -12.309 -0.951 11.416 1.00 86.94 89 GLN A O 1
ATOM 710 N N . VAL A 1 90 ? -10.416 -0.327 10.386 1.00 85.25 90 VAL A N 1
ATOM 711 C CA . VAL A 1 90 ? -10.060 0.752 11.323 1.00 85.25 90 VAL A CA 1
ATOM 712 C C . VAL A 1 90 ? -10.865 2.030 11.043 1.00 85.25 90 VAL A C 1
ATOM 714 O O . VAL A 1 90 ? -10.935 2.910 11.898 1.00 85.25 90 VAL A O 1
ATOM 717 N N . GLY A 1 91 ? -11.483 2.146 9.863 1.00 83.62 91 GLY A N 1
ATOM 718 C CA . GLY A 1 91 ? -12.171 3.360 9.424 1.00 83.62 91 GLY A CA 1
ATOM 719 C C . GLY A 1 91 ? -11.210 4.499 9.066 1.00 83.62 91 GLY A C 1
ATOM 720 O O . GLY A 1 91 ? -11.596 5.664 9.111 1.00 83.62 91 GLY A O 1
ATOM 721 N N . ASN A 1 92 ? -9.955 4.185 8.723 1.00 83.31 92 ASN A N 1
ATOM 722 C CA . ASN A 1 92 ? -8.947 5.163 8.313 1.00 83.31 92 ASN A CA 1
ATOM 723 C C . ASN A 1 92 ? -8.403 4.819 6.921 1.00 83.31 92 ASN A C 1
ATOM 725 O O . ASN A 1 92 ? -7.507 3.983 6.752 1.00 83.31 92 ASN A O 1
ATOM 729 N N . ALA A 1 93 ? -8.953 5.503 5.921 1.00 86.81 93 ALA A N 1
ATOM 730 C CA . ALA A 1 93 ? -8.589 5.333 4.521 1.00 86.81 93 ALA A CA 1
ATOM 731 C C . ALA A 1 93 ? -7.391 6.198 4.088 1.00 86.81 93 ALA A C 1
ATOM 733 O O . ALA A 1 93 ? -6.805 5.926 3.040 1.00 86.81 93 ALA A O 1
ATOM 734 N N . ASP A 1 94 ? -7.005 7.216 4.865 1.00 87.31 94 ASP A N 1
ATOM 735 C CA . ASP A 1 94 ? -6.008 8.216 4.457 1.00 87.31 94 ASP A CA 1
ATOM 736 C C . ASP A 1 94 ? -4.639 7.596 4.178 1.00 87.31 94 ASP A C 1
ATOM 738 O O . ASP A 1 94 ? -4.019 7.877 3.152 1.00 87.31 94 ASP A O 1
ATOM 742 N N . HIS A 1 95 ? -4.186 6.703 5.061 1.00 88.38 95 HIS A N 1
ATOM 743 C CA . HIS A 1 95 ? -2.881 6.053 4.938 1.00 88.38 95 HIS A CA 1
ATOM 744 C C . HIS A 1 95 ? -2.799 5.194 3.672 1.00 88.38 95 HIS A C 1
ATOM 746 O O . HIS A 1 95 ? -1.827 5.285 2.922 1.00 88.38 95 HIS A O 1
ATOM 752 N N . TYR A 1 96 ? -3.836 4.395 3.409 1.00 90.50 96 TYR A N 1
ATOM 753 C CA . TYR A 1 96 ? -3.903 3.545 2.224 1.00 90.50 96 TYR A CA 1
ATOM 754 C C . TYR A 1 96 ? -4.043 4.371 0.940 1.00 90.50 96 TYR A C 1
ATOM 756 O O . TYR A 1 96 ? -3.276 4.178 -0.003 1.00 90.50 96 TYR A O 1
ATOM 764 N N . ASN A 1 97 ? -4.977 5.328 0.908 1.00 90.00 97 ASN A N 1
ATOM 765 C CA . ASN A 1 97 ? -5.231 6.149 -0.275 1.00 90.00 97 ASN A CA 1
ATOM 766 C C . ASN A 1 97 ? -4.015 7.017 -0.639 1.00 90.00 97 ASN A C 1
ATOM 768 O O . ASN A 1 97 ? -3.648 7.100 -1.811 1.00 90.00 97 ASN A O 1
ATOM 772 N N . SER A 1 98 ? -3.342 7.604 0.354 1.00 90.12 98 SER A N 1
ATOM 773 C CA . SER A 1 98 ? -2.099 8.356 0.147 1.00 90.12 98 SER A CA 1
ATOM 774 C C . SER A 1 98 ? -0.973 7.459 -0.383 1.00 90.12 98 SER A C 1
ATOM 776 O O . SER A 1 98 ? -0.270 7.817 -1.338 1.00 90.12 98 SER A O 1
ATOM 778 N N . TYR A 1 99 ? -0.838 6.251 0.178 1.00 91.25 99 TYR A N 1
ATOM 779 C CA . TYR A 1 99 ? 0.171 5.294 -0.260 1.00 91.25 99 TYR A CA 1
ATOM 780 C C . TYR A 1 99 ? -0.061 4.829 -1.699 1.00 91.25 99 TYR A C 1
ATOM 782 O O . TYR A 1 99 ? 0.854 4.917 -2.514 1.00 91.25 99 TYR A O 1
ATOM 790 N N . ILE A 1 100 ? -1.271 4.383 -2.049 1.00 89.56 100 ILE A N 1
ATOM 791 C CA . ILE A 1 100 ? -1.543 3.835 -3.384 1.00 89.56 100 ILE A CA 1
ATOM 792 C C . ILE A 1 100 ? -1.414 4.905 -4.482 1.00 89.56 100 ILE A C 1
ATOM 794 O O . ILE A 1 100 ? -0.953 4.608 -5.584 1.00 89.56 100 ILE A O 1
ATOM 798 N N . GLN A 1 101 ? -1.733 6.171 -4.186 1.00 89.38 101 GLN A N 1
ATOM 799 C CA . GLN A 1 101 ? -1.500 7.293 -5.106 1.00 89.38 101 GLN A CA 1
ATOM 800 C C . GLN A 1 101 ? -0.014 7.585 -5.308 1.00 89.38 101 GLN A C 1
ATOM 802 O O . GLN A 1 101 ? 0.443 7.763 -6.444 1.00 89.38 101 GLN A O 1
ATOM 807 N N . SER A 1 102 ? 0.753 7.596 -4.217 1.00 90.38 102 SER A N 1
ATOM 808 C CA . SER A 1 102 ? 2.210 7.733 -4.271 1.00 90.38 102 SER A CA 1
ATOM 809 C C . SER A 1 102 ? 2.834 6.579 -5.058 1.00 90.38 102 SER A C 1
ATOM 811 O O . SER A 1 102 ? 3.677 6.798 -5.930 1.00 90.38 102 SER A O 1
ATOM 813 N N . LEU A 1 103 ? 2.347 5.357 -4.826 1.00 89.75 103 LEU A N 1
ATOM 814 C CA . LEU A 1 103 ? 2.770 4.155 -5.526 1.00 89.75 103 LEU A CA 1
ATOM 815 C C . LEU A 1 103 ? 2.505 4.287 -7.026 1.00 89.75 103 LEU A C 1
ATOM 817 O O . LEU A 1 103 ? 3.460 4.177 -7.792 1.00 89.75 103 LEU A O 1
ATOM 821 N N . LYS A 1 104 ? 1.275 4.636 -7.436 1.00 87.62 104 LYS A N 1
ATOM 822 C CA . LYS A 1 104 ? 0.896 4.894 -8.839 1.00 87.62 104 LYS A CA 1
ATOM 823 C C . LYS A 1 104 ? 1.818 5.915 -9.511 1.00 87.62 104 LYS A C 1
ATOM 825 O O . LYS A 1 104 ? 2.278 5.690 -10.628 1.00 87.62 104 LYS A O 1
ATOM 830 N N . THR A 1 105 ? 2.139 7.007 -8.819 1.00 88.38 105 THR A N 1
ATOM 831 C CA . THR A 1 105 ? 3.042 8.056 -9.329 1.00 88.38 105 THR A CA 1
ATOM 832 C C . THR A 1 105 ? 4.481 7.550 -9.482 1.00 88.38 105 THR A C 1
ATOM 834 O O . THR A 1 105 ? 5.198 7.950 -10.399 1.00 88.38 105 THR A O 1
ATOM 837 N N . SER A 1 106 ? 4.905 6.623 -8.620 1.00 87.62 106 SER A N 1
ATOM 838 C CA . SER A 1 106 ? 6.236 6.013 -8.663 1.00 87.62 106 SER A CA 1
ATOM 839 C C . SER A 1 106 ? 6.392 4.921 -9.733 1.00 87.62 106 SER A C 1
ATOM 841 O O . SER A 1 106 ? 7.519 4.671 -10.168 1.00 87.62 106 SER A O 1
ATOM 843 N N . ILE A 1 107 ? 5.296 4.301 -10.195 1.00 87.75 107 ILE A N 1
ATOM 844 C CA . ILE A 1 107 ? 5.307 3.219 -11.196 1.00 87.75 107 ILE A CA 1
ATOM 845 C C . ILE A 1 107 ? 6.105 3.583 -12.461 1.00 87.75 107 ILE A C 1
ATOM 847 O O . ILE A 1 107 ? 7.046 2.846 -12.776 1.00 87.75 107 ILE A O 1
ATOM 851 N N . PRO A 1 108 ? 5.810 4.687 -13.186 1.00 86.12 108 PRO A N 1
ATOM 852 C CA . PRO A 1 108 ? 6.540 5.029 -14.408 1.00 86.12 108 PRO A CA 1
ATOM 853 C C . PRO A 1 108 ? 8.001 5.400 -14.138 1.00 86.12 108 PRO A C 1
ATOM 855 O O . PRO A 1 108 ? 8.867 5.091 -14.950 1.00 86.12 108 PRO A O 1
ATOM 858 N N . VAL A 1 109 ? 8.292 6.009 -12.983 1.00 87.94 109 VAL A N 1
ATOM 859 C CA . VAL A 1 109 ? 9.654 6.416 -12.596 1.00 87.94 109 VAL A CA 1
ATOM 860 C C . VAL A 1 109 ? 10.528 5.196 -12.305 1.00 87.94 109 VAL A C 1
ATOM 862 O O . VAL A 1 109 ? 11.705 5.159 -12.657 1.00 87.94 109 VAL A O 1
ATOM 865 N N . ARG A 1 110 ? 9.959 4.180 -11.653 1.00 86.00 110 ARG A N 1
ATOM 866 C CA . ARG A 1 110 ? 10.684 2.978 -11.222 1.00 86.00 110 ARG A CA 1
ATOM 867 C C . ARG A 1 110 ? 10.603 1.828 -12.228 1.00 86.00 110 ARG A C 1
ATOM 869 O O . ARG A 1 110 ? 11.387 0.882 -12.115 1.00 86.00 110 ARG A O 1
ATOM 876 N N . GLY A 1 111 ? 9.712 1.919 -13.214 1.00 85.94 111 GLY A N 1
ATOM 877 C CA . GLY A 1 111 ? 9.460 0.873 -14.204 1.00 85.94 111 GLY A CA 1
ATOM 878 C C . GLY A 1 11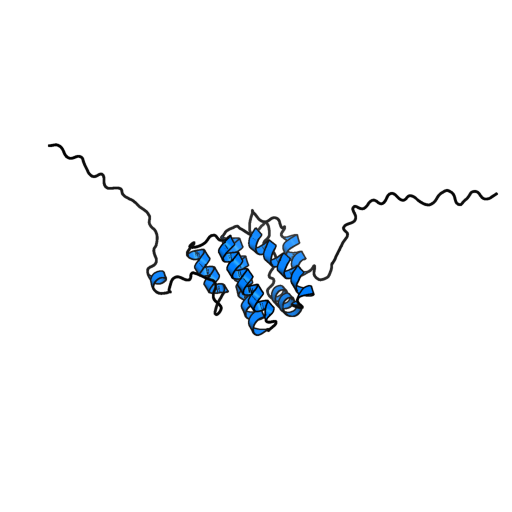1 ? 8.707 -0.321 -13.619 1.00 85.94 111 GLY A C 1
ATOM 879 O O . GLY A 1 111 ? 9.038 -1.456 -13.929 1.00 85.94 111 GLY A O 1
ATOM 880 N N . LEU A 1 112 ? 7.732 -0.076 -12.741 1.00 88.00 112 LEU A N 1
ATOM 881 C CA . LEU A 1 112 ? 6.950 -1.116 -12.054 1.00 88.00 112 LEU A CA 1
ATOM 882 C C . LEU A 1 112 ? 5.630 -1.437 -12.784 1.00 88.00 112 LEU A C 1
ATOM 884 O O . LEU A 1 112 ? 4.640 -1.771 -12.140 1.00 88.00 112 LEU A O 1
ATOM 888 N N . GLN A 1 113 ? 5.587 -1.279 -14.112 1.00 88.69 113 GLN A N 1
ATOM 889 C CA . GLN A 1 113 ? 4.353 -1.419 -14.906 1.00 88.69 113 GLN A CA 1
ATOM 890 C C . GLN A 1 113 ? 3.730 -2.811 -14.747 1.00 88.69 113 GLN A C 1
ATOM 892 O O . GLN A 1 113 ? 2.550 -2.913 -14.448 1.00 88.69 113 GLN A O 1
ATOM 897 N N . GLU A 1 114 ? 4.541 -3.872 -14.796 1.00 89.38 114 GLU A N 1
ATOM 898 C CA . GLU A 1 114 ? 4.055 -5.248 -14.600 1.00 89.38 114 GLU A CA 1
ATOM 899 C C . GLU A 1 114 ? 3.400 -5.449 -13.226 1.00 89.38 114 GLU A C 1
ATOM 901 O O . GLU A 1 114 ? 2.417 -6.171 -13.085 1.00 89.38 114 GLU A O 1
ATOM 906 N N . PHE A 1 115 ? 3.935 -4.792 -12.193 1.00 89.75 115 PHE A N 1
ATOM 907 C CA . PHE A 1 115 ? 3.341 -4.826 -10.861 1.00 89.75 115 PHE A CA 1
ATOM 908 C C . PHE A 1 115 ? 2.025 -4.053 -10.795 1.00 89.75 115 PHE A C 1
ATOM 910 O O . PHE A 1 115 ? 1.080 -4.506 -10.151 1.00 89.75 115 PHE A O 1
ATOM 917 N N . TRP A 1 116 ? 1.945 -2.915 -11.483 1.00 89.12 116 TRP A N 1
ATOM 918 C CA . TRP A 1 116 ? 0.704 -2.162 -11.605 1.00 89.12 116 TRP A CA 1
ATOM 919 C C . TRP A 1 116 ? -0.382 -2.961 -12.331 1.00 89.12 116 TRP A C 1
ATOM 921 O O . TRP A 1 116 ? -1.510 -3.012 -11.852 1.00 89.12 116 TRP A O 1
ATOM 931 N N . ASP A 1 117 ? -0.039 -3.651 -13.418 1.00 88.94 117 ASP A N 1
ATOM 932 C CA . ASP A 1 117 ? -0.981 -4.508 -14.139 1.00 88.94 117 ASP A CA 1
ATOM 933 C C . ASP A 1 117 ? -1.531 -5.624 -13.241 1.00 88.94 117 ASP A C 1
ATOM 935 O O . ASP A 1 117 ? -2.731 -5.893 -13.264 1.00 88.94 117 ASP A O 1
ATOM 939 N N . MET A 1 118 ? -0.692 -6.221 -12.385 1.00 89.44 118 MET A N 1
ATOM 940 C CA . MET A 1 118 ? -1.148 -7.187 -11.377 1.00 89.44 118 MET A CA 1
ATOM 941 C C . MET A 1 118 ? -2.114 -6.553 -10.362 1.00 89.44 118 MET A C 1
ATOM 943 O O . MET A 1 118 ? -3.158 -7.129 -10.075 1.00 89.44 118 MET A O 1
ATOM 947 N N . LEU A 1 119 ? -1.835 -5.339 -9.871 1.00 87.56 119 LEU A N 1
ATOM 948 C CA . LEU A 1 119 ? -2.761 -4.622 -8.980 1.00 87.56 119 LEU A CA 1
ATOM 949 C C . LEU A 1 119 ? -4.117 -4.334 -9.644 1.00 87.56 119 LEU A C 1
ATOM 951 O O . LEU A 1 119 ? -5.157 -4.418 -8.987 1.00 87.56 119 LEU A O 1
ATOM 955 N N . VAL A 1 120 ? -4.111 -3.991 -10.936 1.00 86.94 120 VAL A N 1
ATOM 956 C CA . VAL A 1 120 ? -5.331 -3.746 -11.719 1.00 86.94 120 VAL A CA 1
ATOM 957 C C . VAL A 1 120 ? -6.120 -5.041 -11.923 1.00 86.94 120 VAL A C 1
ATOM 959 O O . VAL A 1 120 ? -7.346 -5.016 -11.815 1.00 86.94 120 VAL A O 1
ATOM 962 N N . GLN A 1 121 ? -5.445 -6.170 -12.164 1.00 86.88 121 GLN A N 1
ATOM 963 C CA . GLN A 1 121 ? -6.079 -7.492 -12.268 1.00 86.88 121 GLN A CA 1
ATOM 964 C C . GLN A 1 121 ? -6.771 -7.910 -10.965 1.00 86.88 121 GLN A C 1
ATOM 966 O O . GLN A 1 121 ? -7.896 -8.402 -11.010 1.00 86.88 121 GLN A O 1
ATOM 971 N N . ASP A 1 122 ? -6.148 -7.646 -9.815 1.00 84.38 122 ASP A N 1
ATOM 972 C CA . ASP A 1 122 ? -6.739 -7.861 -8.486 1.00 84.38 122 ASP A CA 1
ATOM 973 C C . ASP A 1 122 ? -7.777 -6.786 -8.091 1.00 84.38 122 ASP A C 1
ATOM 975 O O . ASP A 1 122 ? -8.301 -6.804 -6.976 1.00 84.38 122 ASP A O 1
ATOM 979 N N . ALA A 1 123 ? -8.096 -5.851 -8.996 1.00 82.19 123 ALA A N 1
ATOM 980 C CA . ALA A 1 123 ? -9.057 -4.764 -8.802 1.00 82.19 123 ALA A CA 1
ATOM 981 C C . ALA A 1 123 ? -8.799 -3.924 -7.533 1.00 82.19 123 ALA A C 1
ATOM 983 O O . ALA A 1 123 ? -9.732 -3.468 -6.865 1.00 82.19 123 ALA A O 1
ATOM 984 N N . LEU A 1 124 ? -7.524 -3.687 -7.201 1.00 83.88 124 LEU A N 1
ATOM 985 C CA . LEU A 1 124 ? -7.128 -2.948 -6.002 1.00 83.88 124 LEU A CA 1
ATOM 986 C C . LEU A 1 124 ? -7.281 -1.437 -6.201 1.00 83.88 124 LEU A C 1
ATOM 988 O O . LEU A 1 124 ? -6.367 -0.735 -6.633 1.00 83.88 124 LEU A O 1
ATOM 992 N N . THR A 1 125 ? -8.470 -0.928 -5.878 1.00 84.06 125 THR A N 1
ATOM 993 C CA . THR A 1 125 ? -8.820 0.496 -5.981 1.00 84.06 125 THR A CA 1
ATOM 994 C C . THR A 1 125 ? -8.543 1.279 -4.700 1.00 84.06 125 THR A C 1
ATOM 996 O O . THR A 1 125 ? -8.279 0.708 -3.638 1.00 84.06 125 THR A O 1
ATOM 999 N N . LEU A 1 126 ? -8.690 2.607 -4.789 1.00 86.00 126 LEU A N 1
ATOM 1000 C CA . LEU A 1 126 ? -8.864 3.488 -3.629 1.00 86.00 126 LEU A CA 1
ATOM 1001 C C . LEU A 1 126 ? -10.065 3.041 -2.778 1.00 86.00 126 LEU A C 1
ATOM 1003 O O . LEU A 1 126 ? -11.022 2.458 -3.300 1.00 86.00 126 LEU A O 1
ATOM 1007 N N . ILE A 1 127 ? -10.012 3.350 -1.484 1.00 85.25 127 ILE A N 1
ATOM 1008 C CA . ILE A 1 127 ? -11.137 3.203 -0.555 1.00 85.25 127 ILE A CA 1
ATOM 1009 C C . ILE A 1 127 ? -12.018 4.444 -0.691 1.00 85.25 127 ILE A C 1
ATOM 1011 O O . ILE A 1 127 ? -11.539 5.569 -0.511 1.00 85.25 127 ILE A O 1
ATOM 1015 N N . ASN A 1 128 ? -13.292 4.251 -1.016 1.00 83.75 128 ASN A N 1
ATOM 1016 C CA . ASN A 1 128 ? -14.251 5.338 -1.226 1.00 83.75 128 ASN A CA 1
ATOM 1017 C C . ASN A 1 128 ? -15.001 5.721 0.069 1.00 83.75 128 ASN A C 1
ATOM 1019 O O . ASN A 1 128 ? -14.862 5.076 1.108 1.00 83.75 128 ASN A O 1
ATOM 1023 N N . LYS A 1 129 ? -15.806 6.784 -0.017 1.00 81.81 129 LYS A N 1
ATOM 1024 C CA . LYS A 1 129 ? -16.692 7.267 1.055 1.00 81.81 129 LYS A CA 1
ATOM 1025 C C . LYS A 1 129 ? -17.781 6.283 1.472 1.00 81.81 129 LYS A C 1
ATOM 1027 O O . LYS A 1 129 ? -18.217 6.341 2.613 1.00 81.81 129 LYS A O 1
ATOM 1032 N N . ASP A 1 130 ? -18.226 5.420 0.561 1.00 73.06 130 ASP A N 1
ATOM 1033 C CA . ASP A 1 130 ? -19.242 4.406 0.856 1.00 73.06 130 ASP A CA 1
ATOM 1034 C C . ASP A 1 130 ? -18.682 3.294 1.766 1.00 73.06 130 ASP A C 1
ATOM 1036 O O . ASP A 1 130 ? -19.426 2.704 2.543 1.00 73.06 130 ASP A O 1
ATOM 1040 N N . GLU A 1 131 ? -17.375 3.015 1.696 1.00 77.50 131 GLU A N 1
ATOM 1041 C CA . GLU A 1 131 ? -16.691 2.034 2.551 1.00 77.50 131 GLU A CA 1
ATOM 1042 C C . GLU A 1 131 ? -16.203 2.635 3.872 1.00 77.50 131 GLU A C 1
ATOM 1044 O O . GLU A 1 131 ? -16.267 1.984 4.913 1.00 77.50 131 GLU A O 1
ATOM 1049 N N . VAL A 1 132 ? -15.684 3.864 3.831 1.00 77.69 132 VAL A N 1
ATOM 1050 C CA . VAL A 1 132 ? -15.164 4.571 5.003 1.00 77.69 132 VAL A CA 1
ATOM 1051 C C . VAL A 1 132 ? -15.662 6.007 4.960 1.00 77.69 132 VAL A C 1
ATOM 1053 O O . VAL A 1 132 ? -15.229 6.778 4.105 1.00 77.69 132 VAL A O 1
ATOM 1056 N N . GLU A 1 133 ? -16.510 6.395 5.917 1.00 66.25 133 GLU A N 1
ATOM 1057 C CA . GLU A 1 133 ? -17.085 7.752 5.985 1.00 66.25 133 GLU A CA 1
ATOM 1058 C C . GLU A 1 133 ? -16.011 8.855 6.038 1.00 66.25 133 GLU A C 1
ATOM 1060 O O . GLU A 1 133 ? -16.221 9.961 5.543 1.00 66.25 133 GLU A O 1
ATOM 1065 N N . GLY A 1 134 ? -14.832 8.542 6.589 1.00 63.44 134 GLY A N 1
ATOM 1066 C CA . GLY A 1 134 ? -13.669 9.432 6.626 1.00 63.44 134 GLY A CA 1
ATOM 1067 C C . GLY A 1 134 ? -12.898 9.561 5.306 1.00 63.44 134 GLY A C 1
ATOM 1068 O O . GLY A 1 134 ? -11.961 10.349 5.234 1.00 63.44 134 GLY A O 1
ATOM 1069 N N . SER A 1 135 ? -13.246 8.810 4.257 1.00 73.31 135 SER A N 1
ATOM 1070 C CA . SER A 1 135 ? -12.551 8.905 2.972 1.00 73.31 135 SER A CA 1
ATOM 1071 C C . SER A 1 135 ? -12.890 10.209 2.248 1.00 73.31 135 SER A C 1
ATOM 1073 O O . SER A 1 135 ? -14.006 10.721 2.299 1.00 73.31 135 SER A O 1
ATOM 1075 N N . THR A 1 136 ? -11.934 10.760 1.509 1.00 73.50 136 THR A N 1
ATOM 1076 C CA . THR A 1 136 ? -12.147 11.944 0.665 1.00 73.50 136 THR A CA 1
ATOM 1077 C C . THR A 1 136 ? -12.621 11.591 -0.749 1.00 73.50 136 THR A C 1
ATOM 1079 O O . THR A 1 136 ? -13.155 12.464 -1.435 1.00 73.50 136 THR A O 1
ATOM 1082 N N . PHE A 1 137 ? -12.530 10.319 -1.155 1.00 76.12 137 PHE A N 1
ATOM 1083 C CA . PHE A 1 137 ? -12.757 9.862 -2.533 1.00 76.12 137 PHE A CA 1
ATOM 1084 C C . PHE A 1 137 ? -14.160 9.294 -2.754 1.00 76.12 137 PHE A C 1
ATOM 1086 O O . PHE A 1 137 ? -14.696 8.573 -1.913 1.00 76.12 137 PHE A O 1
ATOM 1093 N N . SER A 1 138 ? -14.764 9.585 -3.908 1.00 78.62 138 SER A N 1
ATOM 1094 C CA . SER A 1 138 ? -16.054 9.002 -4.287 1.00 78.62 138 SER A CA 1
ATOM 1095 C C . SER A 1 138 ? -15.902 7.587 -4.862 1.00 78.62 138 SER A C 1
ATOM 1097 O O . SER A 1 138 ? -14.830 7.187 -5.322 1.00 78.62 138 SER A O 1
ATOM 1099 N N . SER A 1 139 ? -17.002 6.829 -4.908 1.00 77.06 139 SER A N 1
ATOM 1100 C CA . SER A 1 139 ? -17.062 5.538 -5.614 1.00 77.06 139 SER A CA 1
ATOM 1101 C C . SER A 1 139 ? -16.672 5.638 -7.099 1.00 77.06 139 SER A C 1
ATOM 1103 O O . SER A 1 139 ? -16.181 4.667 -7.678 1.00 77.06 139 SER A O 1
ATOM 1105 N N . HIS A 1 140 ? -16.870 6.804 -7.724 1.00 74.12 140 HIS A N 1
ATOM 1106 C CA . HIS A 1 140 ? -16.436 7.063 -9.096 1.00 74.12 140 HIS A CA 1
ATOM 1107 C C . HIS A 1 140 ? -14.910 7.207 -9.185 1.00 74.12 140 HIS A C 1
ATOM 1109 O O . HIS A 1 140 ? -14.291 6.552 -10.022 1.00 74.12 140 HIS A O 1
ATOM 1115 N N . ASP A 1 141 ? -14.295 7.977 -8.280 1.00 78.12 141 ASP A N 1
ATOM 1116 C CA . ASP A 1 141 ? -12.839 8.188 -8.248 1.00 78.12 141 ASP A CA 1
ATOM 1117 C C . ASP A 1 141 ? -12.076 6.876 -8.043 1.00 78.12 141 ASP A C 1
ATOM 1119 O O . ASP A 1 141 ? -11.063 6.631 -8.697 1.00 78.12 141 ASP A O 1
ATOM 1123 N N . ALA A 1 142 ? -12.590 5.988 -7.184 1.00 79.81 142 ALA A N 1
ATOM 1124 C CA . ALA A 1 142 ? -11.992 4.676 -6.950 1.00 79.81 142 ALA A CA 1
ATOM 1125 C C . ALA A 1 142 ? -11.964 3.805 -8.217 1.00 79.81 142 ALA A C 1
ATOM 1127 O O . ALA A 1 142 ? -10.954 3.161 -8.500 1.00 79.81 142 ALA A O 1
ATOM 1128 N N . LYS A 1 143 ? -13.038 3.819 -9.015 1.00 75.69 143 LYS A N 1
ATOM 1129 C CA . LYS A 1 143 ? -13.105 3.080 -10.287 1.00 75.69 143 LYS A CA 1
ATOM 1130 C C . LYS A 1 143 ? -12.231 3.728 -11.354 1.00 75.69 143 LYS A C 1
ATOM 1132 O O . LYS A 1 143 ? -11.481 3.040 -12.042 1.00 75.69 143 LYS A O 1
ATOM 1137 N N . GLN A 1 144 ? -12.281 5.056 -11.447 1.00 79.44 144 GLN A N 1
ATOM 1138 C CA . GLN A 1 144 ? -11.480 5.822 -12.394 1.00 79.44 144 GLN A CA 1
ATOM 1139 C C . GLN A 1 144 ? -9.980 5.699 -12.102 1.00 79.44 144 GLN A C 1
ATOM 1141 O O . GLN A 1 144 ? -9.177 5.782 -13.024 1.00 79.44 144 GLN A O 1
ATOM 1146 N N . PHE A 1 145 ? -9.574 5.439 -10.857 1.00 79.81 145 PHE A N 1
ATOM 1147 C CA . PHE A 1 145 ? -8.172 5.250 -10.488 1.00 79.81 145 PHE A CA 1
ATOM 1148 C C . PHE A 1 145 ? -7.483 4.117 -11.265 1.00 79.81 145 PHE A C 1
ATOM 1150 O O . PHE A 1 145 ? -6.324 4.291 -11.658 1.00 79.81 145 PHE A O 1
ATOM 1157 N N . LEU A 1 146 ? -8.191 3.015 -11.543 1.00 71.75 146 LEU A N 1
ATOM 1158 C CA . LEU A 1 146 ? -7.675 1.905 -12.356 1.00 71.75 146 LEU A CA 1
ATOM 1159 C C . LEU A 1 146 ? -7.627 2.262 -13.847 1.00 71.75 146 LEU A C 1
ATOM 1161 O O . LEU A 1 146 ? -6.669 1.920 -14.531 1.00 71.75 146 LEU A O 1
ATOM 1165 N N . THR A 1 147 ? -8.624 2.998 -14.346 1.00 67.00 147 THR A N 1
ATOM 1166 C CA . THR A 1 147 ? -8.748 3.371 -15.769 1.00 67.00 147 THR A CA 1
ATOM 1167 C C . THR A 1 147 ? -7.896 4.586 -16.157 1.00 67.00 147 THR A C 1
ATOM 1169 O O . THR A 1 147 ? -7.522 4.760 -17.313 1.00 67.00 147 THR A O 1
ATOM 1172 N N . ALA A 1 148 ? -7.533 5.442 -15.200 1.00 53.34 148 ALA A N 1
ATOM 1173 C CA . ALA A 1 148 ? -6.786 6.680 -15.433 1.00 53.34 148 ALA A CA 1
ATOM 1174 C C . ALA A 1 148 ? -5.305 6.461 -15.812 1.00 53.34 148 ALA A C 1
ATOM 1176 O O . ALA A 1 148 ? -4.523 7.406 -15.776 1.00 53.34 148 ALA A O 1
ATOM 1177 N N . GLY A 1 149 ? -4.903 5.237 -16.170 1.00 47.31 149 GLY A N 1
ATOM 1178 C CA . GLY A 1 149 ? -3.679 4.994 -16.937 1.00 47.31 149 GLY A CA 1
ATOM 1179 C C . GLY A 1 149 ? -3.746 5.542 -18.372 1.00 47.31 149 GLY A C 1
ATOM 1180 O O . GLY A 1 149 ? -2.701 5.810 -18.953 1.00 47.31 149 GLY A O 1
ATOM 1181 N N . GLU A 1 150 ? -4.947 5.788 -18.919 1.00 42.28 150 GLU A N 1
ATOM 1182 C CA . GLU A 1 150 ? -5.133 6.309 -20.289 1.00 42.28 150 GLU A CA 1
ATOM 1183 C C . GLU A 1 150 ? -5.382 7.825 -20.382 1.00 42.28 150 GLU A C 1
ATOM 1185 O O . GLU A 1 150 ? -5.276 8.401 -21.461 1.00 42.28 150 GLU A O 1
ATOM 1190 N N . LYS A 1 151 ? -5.677 8.510 -19.272 1.00 34.84 151 LYS A N 1
ATOM 1191 C CA . LYS A 1 151 ? -5.893 9.967 -19.256 1.00 34.84 151 LYS A CA 1
ATOM 1192 C C . LYS A 1 151 ? -4.955 10.632 -18.269 1.00 34.84 151 LYS A C 1
ATOM 1194 O O . LYS A 1 151 ? -5.340 11.035 -17.174 1.00 34.84 151 LYS A O 1
ATOM 1199 N N . LYS A 1 152 ? -3.697 10.753 -18.678 1.00 38.81 152 LYS A N 1
ATOM 1200 C CA . LYS A 1 152 ? -2.864 11.832 -18.167 1.00 38.81 152 LYS A CA 1
ATOM 1201 C C . LYS A 1 152 ? -3.516 13.148 -18.607 1.00 38.81 152 LYS A C 1
ATOM 1203 O O . LYS A 1 152 ? -3.738 13.343 -19.796 1.00 38.81 152 LYS A O 1
ATOM 1208 N N . GLU A 1 153 ? -3.750 14.026 -17.636 1.00 42.50 153 GLU A N 1
ATOM 1209 C CA . GLU A 1 153 ? -3.594 15.471 -17.830 1.00 42.50 153 GLU A CA 1
ATOM 1210 C C . GLU A 1 153 ? -4.694 16.174 -18.651 1.00 42.50 153 GLU A C 1
ATOM 1212 O O . GLU A 1 153 ? -4.468 16.618 -19.770 1.00 42.50 153 GLU A O 1
ATOM 1217 N N . GLU A 1 154 ? -5.868 16.396 -18.049 1.00 35.78 154 GLU A N 1
ATOM 1218 C CA . GLU A 1 154 ? -6.624 17.614 -18.366 1.00 35.78 154 GLU A CA 1
ATOM 1219 C C . GLU A 1 154 ? -6.294 18.687 -17.325 1.00 35.78 154 GLU A C 1
ATOM 1221 O O . GLU A 1 154 ? -6.897 18.801 -16.263 1.00 35.78 154 GLU A O 1
ATOM 1226 N N . VAL A 1 155 ? -5.255 19.440 -17.691 1.00 39.31 155 VAL A N 1
ATOM 1227 C CA . VAL A 1 155 ? -5.151 20.895 -17.561 1.00 39.31 155 VAL A CA 1
ATOM 1228 C C . VAL A 1 155 ? -5.383 21.498 -16.174 1.00 39.31 155 VAL A C 1
ATOM 1230 O O . VAL A 1 155 ? -6.442 22.001 -15.810 1.00 39.31 155 VAL A O 1
ATOM 1233 N N . VAL A 1 156 ? -4.251 21.659 -15.494 1.00 39.72 156 VAL A N 1
ATOM 1234 C CA . VAL A 1 156 ? -3.836 22.955 -14.946 1.00 39.72 156 VAL A CA 1
ATOM 1235 C C . VAL A 1 156 ? -3.992 24.078 -15.996 1.00 39.72 156 VAL A C 1
ATOM 1237 O O . VAL A 1 156 ? -3.028 24.517 -16.608 1.00 39.72 156 VAL A O 1
ATOM 1240 N N . ALA A 1 157 ? -5.215 24.548 -16.236 1.00 39.19 157 ALA A N 1
ATOM 1241 C CA . ALA A 1 157 ? -5.489 25.751 -17.026 1.00 39.19 157 ALA A CA 1
ATOM 1242 C C . ALA A 1 157 ? -6.309 26.737 -16.189 1.00 39.19 157 ALA A C 1
ATOM 1244 O O . ALA A 1 157 ? -7.470 27.020 -16.459 1.00 39.19 157 ALA A O 1
ATOM 1245 N N . ALA A 1 158 ? -5.674 27.265 -15.146 1.00 39.38 158 ALA A N 1
ATOM 1246 C CA . ALA A 1 158 ? -6.019 28.568 -14.589 1.00 39.38 158 ALA A CA 1
ATOM 1247 C C . ALA A 1 158 ? -4.826 29.510 -14.799 1.00 39.38 158 ALA A C 1
ATOM 1249 O O . ALA A 1 158 ? -4.290 30.090 -13.862 1.00 39.38 158 ALA A O 1
ATOM 1250 N N . VAL A 1 159 ? -4.370 29.610 -16.047 1.00 44.53 159 VAL A N 1
ATOM 1251 C CA . VAL A 1 159 ? -3.596 30.758 -16.518 1.00 44.53 159 VAL A CA 1
ATOM 1252 C C . VAL A 1 159 ? -4.481 31.394 -17.574 1.00 44.53 159 VAL A C 1
ATOM 1254 O O . VAL A 1 159 ? -4.472 31.005 -18.738 1.00 44.53 159 VAL A O 1
ATOM 1257 N N . VAL A 1 160 ? -5.362 32.283 -17.117 1.00 44.38 160 VAL A N 1
ATOM 1258 C CA . VAL A 1 160 ? -6.054 33.221 -17.999 1.00 44.38 160 VAL A CA 1
ATOM 1259 C C . VAL A 1 160 ? -4.988 34.248 -18.364 1.00 44.38 160 VAL A C 1
ATOM 1261 O O . VAL A 1 160 ? -4.796 35.241 -17.668 1.00 44.38 160 VAL A O 1
ATOM 1264 N N . ASP A 1 161 ? -4.179 33.903 -19.360 1.00 39.25 161 ASP A N 1
ATOM 1265 C CA . ASP A 1 161 ? -3.324 34.851 -20.053 1.00 39.25 161 ASP A CA 1
ATOM 1266 C C . ASP A 1 161 ? -4.257 35.721 -20.900 1.00 39.25 161 ASP A C 1
ATOM 1268 O O . ASP A 1 161 ? -4.731 35.328 -21.964 1.00 39.25 161 ASP A O 1
ATOM 1272 N N . ASP A 1 162 ? -4.619 36.869 -20.333 1.00 48.72 162 ASP A N 1
ATOM 1273 C CA . ASP A 1 162 ? -5.233 37.984 -21.041 1.00 48.72 162 ASP A CA 1
ATOM 1274 C C . ASP A 1 162 ? -4.154 38.605 -21.942 1.00 48.72 162 ASP A C 1
ATOM 1276 O O . ASP A 1 162 ? -3.523 39.603 -21.604 1.00 48.72 162 ASP A O 1
ATOM 1280 N N . THR A 1 163 ? -3.870 37.960 -23.073 1.00 44.94 163 THR A N 1
ATOM 1281 C CA . THR A 1 163 ? -3.160 38.590 -24.190 1.00 44.94 163 THR A CA 1
ATOM 1282 C C . THR A 1 163 ? -4.099 38.643 -25.386 1.00 44.94 163 THR A C 1
ATOM 1284 O O . THR A 1 163 ? -4.060 37.842 -26.318 1.00 44.94 163 THR A O 1
ATOM 1287 N N . GLY A 1 164 ? -5.016 39.610 -25.313 1.00 46.28 164 GLY A N 1
ATOM 1288 C CA . GLY A 1 164 ? -5.795 40.056 -26.456 1.00 46.28 164 GLY A CA 1
ATOM 1289 C C . GLY A 1 164 ? -4.868 40.644 -27.515 1.00 46.28 164 GLY A C 1
ATOM 1290 O O . GLY A 1 164 ? -4.360 41.751 -27.359 1.00 46.28 164 GLY A O 1
ATOM 1291 N N . ASP A 1 165 ? -4.671 39.903 -28.595 1.00 53.31 165 ASP A N 1
ATOM 1292 C CA . ASP A 1 165 ? -4.091 40.405 -29.831 1.00 53.31 165 ASP A CA 1
ATOM 1293 C C . ASP A 1 165 ? -4.999 39.951 -30.973 1.00 53.31 165 ASP A C 1
ATOM 1295 O O . ASP A 1 165 ? -5.151 38.746 -31.166 1.00 53.31 165 ASP A O 1
ATOM 1299 N N . VAL A 1 166 ? -5.684 40.910 -31.613 1.00 54.34 166 VAL A N 1
ATOM 1300 C CA . VAL A 1 166 ? -5.969 41.011 -33.061 1.00 54.34 166 VAL A CA 1
ATOM 1301 C C . VAL A 1 166 ? -7.110 42.013 -33.329 1.00 54.34 166 VAL A C 1
ATOM 1303 O O . VAL A 1 166 ? -8.241 41.596 -33.545 1.00 54.34 166 VAL A O 1
ATOM 1306 N N . ASP A 1 167 ? -6.856 43.331 -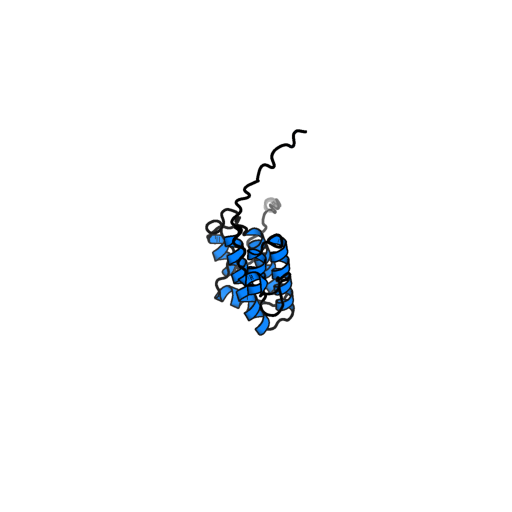33.351 1.00 57.28 167 ASP A N 1
ATOM 1307 C CA . ASP A 1 167 ? -7.800 44.244 -34.047 1.00 57.28 167 ASP A CA 1
ATOM 1308 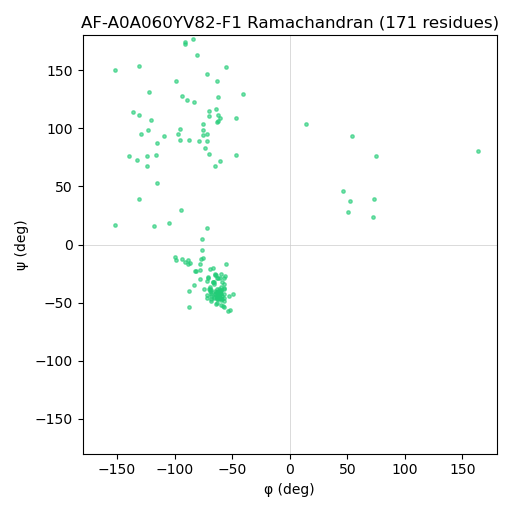C C . ASP A 1 167 ? -7.224 45.550 -34.637 1.00 57.28 167 ASP A C 1
ATOM 1310 O O . ASP A 1 167 ? -7.992 46.429 -34.998 1.00 57.28 167 ASP A O 1
ATOM 1314 N N . ASP A 1 168 ? -5.903 45.696 -34.817 1.00 63.22 168 ASP A N 1
ATOM 1315 C CA . ASP A 1 168 ? -5.320 46.934 -35.398 1.00 63.22 168 ASP A CA 1
ATOM 1316 C C . ASP A 1 168 ? -4.562 46.725 -36.730 1.00 63.22 168 ASP A C 1
ATOM 1318 O O . ASP A 1 168 ? -3.813 47.587 -37.188 1.00 63.22 168 ASP A O 1
ATOM 1322 N N . LEU A 1 169 ? -4.756 45.584 -37.406 1.00 60.31 169 LEU A N 1
ATOM 1323 C CA . LEU A 1 169 ? -4.092 45.256 -38.687 1.00 60.31 169 LEU A CA 1
ATOM 1324 C C . LEU A 1 169 ? -5.005 45.372 -39.925 1.00 60.31 169 LEU A C 1
ATOM 1326 O O . LEU A 1 169 ? -4.686 44.831 -40.985 1.00 60.31 169 LEU A O 1
ATOM 1330 N N . LEU A 1 170 ? -6.125 46.096 -39.810 1.00 59.84 170 LEU A N 1
ATOM 1331 C CA . LEU A 1 170 ? -7.082 46.345 -40.898 1.00 59.84 170 LEU A CA 1
ATOM 1332 C C . LEU A 1 170 ? -7.466 47.826 -41.064 1.00 59.84 170 LEU A C 1
ATOM 1334 O O . LEU A 1 170 ? -8.602 48.123 -41.408 1.00 59.84 170 LEU A O 1
ATOM 1338 N N . ASP A 1 171 ? -6.511 48.747 -40.921 1.00 61.56 171 ASP A N 1
ATOM 1339 C CA . ASP A 1 171 ? -6.649 50.103 -41.479 1.00 61.56 171 ASP A CA 1
ATOM 1340 C C . ASP A 1 171 ? -5.372 50.509 -42.244 1.00 61.56 171 ASP A C 1
ATOM 1342 O O . ASP A 1 171 ? -4.540 51.305 -41.811 1.00 61.56 171 ASP A O 1
ATOM 1346 N N . MET A 1 172 ? -5.199 49.892 -43.420 1.00 59.38 172 MET A N 1
ATOM 1347 C CA . MET A 1 172 ? -4.362 50.403 -44.512 1.00 59.38 172 MET A CA 1
ATOM 1348 C C . MET A 1 172 ? -5.271 50.860 -45.664 1.00 59.38 172 MET A C 1
ATOM 1350 O O . MET A 1 172 ? -5.602 50.066 -46.549 1.00 59.38 172 MET A O 1
ATOM 1354 N N . MET A 1 173 ? -5.617 52.151 -45.665 1.00 46.28 173 MET A N 1
ATOM 1355 C CA . MET A 1 173 ? -5.804 52.995 -46.857 1.00 46.28 173 MET A CA 1
ATOM 1356 C C . MET A 1 173 ? -5.270 54.398 -46.586 1.00 46.28 173 MET A C 1
ATOM 1358 O O . MET A 1 173 ? -5.572 54.946 -45.506 1.00 46.28 173 MET A O 1
#

pLDDT: mean 73.8, std 17.94, range [34.84, 91.88]

Secondary structure (DSSP, 8-state):
------------------GGGGSS----S--SS-HHHHHHHHHHHT-S-HHHHHHHHHHHHHHHHHT--HHHHHHHHHHHHHHHHHHHHHT--HHHHHHHHHHHHHHHHHT-HHHHHHHHHTT-PPP-TTT-TT----HHHHHHHHHTTS----------------SSS----

Mean predicted aligned error: 14.71 Å

Organism: Oncorhynchus mykiss (NCBI:txid8022)

Sequence (173 aa):
TEEPDAKKAKVDEEEDFNLADITEGSITQVGSVDPARDFRTLIRQKSLPFGEVCQQLTGRIEQLLGNKNMNYYIKCIPCIQTFREQSVQVGNADHYNSYIQSLKTSIPVRGLQEFWDMLVQDALTLINKDEVEGSTFSSHDAKQFLTAGEKKEEVVAAVVDDTGDVDDLLDMM

Foldseek 3Di:
DDDDDDPDDPPPDPPVPPCVCVVVPQLPAQDDPQNLVSLVSCVVVVPDDNLVSLVRLLVSLVVLVLVVDVVSLVRVLSNLVSVCVVCLVVLHQPSSQVSVVVVVVCCVVRVVVVSLVVCVVVLRFRDACVSHVPDPHHPVRRNVVSVCVVDDDDDPPPPPPPPDDDDPPPDDD

Nearest PDB structures (foldseek):
  1q2z-assembly1_A  TM=8.560E-01  e=1.108E-05  Homo sapiens
  7z87-assembly1_C  TM=7.790E-01  e=4.772E-04  Homo sapiens

InterPro domains:
  IPR014893 Ku, C-terminal [PF08785] (34-146)
  IPR036494 Ku, C-terminal domain superfamily [G3DSA:1.25.40.240] (3-151)
  IPR036494 Ku, C-terminal domain superfamily [SSF101420] (3-148)

Solvent-accessible surface area (backbone atoms only — not comparable to full-atom values): 10905 Å² total; per-residue (Å²): 140,86,82,83,81,84,78,80,78,84,82,87,71,90,72,83,74,58,72,76,60,71,76,53,69,84,71,86,63,61,50,92,87,52,42,37,59,38,47,54,50,35,62,73,67,58,80,56,59,68,69,59,56,50,50,47,46,51,53,50,42,51,57,40,57,71,65,75,40,70,78,40,44,68,57,40,50,56,29,54,51,46,47,50,54,49,23,47,73,73,46,46,33,63,68,53,43,53,46,54,52,53,48,60,67,43,24,77,80,72,66,41,56,72,53,50,52,52,40,52,73,70,63,70,53,54,62,18,33,90,73,18,80,74,26,93,37,45,69,63,54,20,57,43,62,68,59,47,80,78,59,78,79,90,66,98,72,88,73,85,76,86,73,90,80,89,86,84,90,82,82,88,129